Protein AF-A0A2N0B3T6-F1 (afdb_monomer_lite)

InterPro domains:
  IPR011989 Armadillo-like helical [G3DSA:1.25.10.10] (10-96)
  IPR016024 Armadillo-type fold [SSF48371] (33-93)

pLDDT: mean 87.69, std 16.04, range [43.0, 98.75]

Secondary structure (DSSP, 8-state):
-----SSSSTTS---PPPPPSSPPP----PPPPHHHHHHHTT-SSHHHHHHHHHHHHHTT-GGGHHHHHHHHHH-S-HHHHHHHHHHHHHHT----

Foldseek 3Di:
DDDDPDPPPPPPPPPPDDDDPDDPDPDPPPDDDLVVLVVQCPDPDLVSVLVSLLVCLVVLVVVCLVVLVCQLVPPPDVSSVVSSVVSCVSNVPPDD

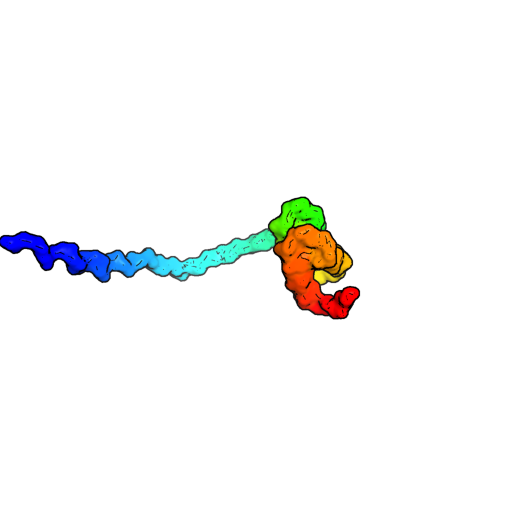Radius of gyration: 24.75 Å; chains: 1; bounding box: 34×65×60 Å

Organism: NCBI:txid2023197

Structure (mmCIF, N/CA/C/O backbone):
data_AF-A0A2N0B3T6-F1
#
_entry.id   AF-A0A2N0B3T6-F1
#
loop_
_atom_site.group_PDB
_atom_site.id
_atom_site.type_symbol
_atom_site.label_atom_id
_atom_site.label_alt_id
_atom_site.label_comp_id
_atom_site.label_asym_id
_atom_site.label_entity_id
_atom_site.label_seq_id
_atom_site.pdbx_PDB_ins_code
_atom_site.Cartn_x
_atom_site.Cartn_y
_atom_site.Cartn_z
_atom_site.occupancy
_atom_site.B_iso_or_equiv
_atom_site.auth_seq_id
_atom_site.auth_comp_id
_atom_site.auth_asym_id
_atom_site.auth_atom_id
_atom_site.pdbx_PDB_model_num
ATOM 1 N N . MET A 1 1 ? 20.459 -49.277 45.644 1.00 43.00 1 MET A N 1
ATOM 2 C CA . MET A 1 1 ? 20.373 -48.872 44.225 1.00 43.00 1 MET A CA 1
ATOM 3 C C . MET A 1 1 ? 19.322 -47.783 44.150 1.00 43.00 1 MET A C 1
ATOM 5 O O . MET A 1 1 ? 18.176 -48.019 44.502 1.00 43.00 1 MET A O 1
ATOM 9 N N . ARG A 1 2 ? 19.799 -46.553 43.950 1.00 49.94 2 ARG A N 1
ATOM 10 C CA . ARG A 1 2 ? 19.088 -45.290 44.176 1.00 49.94 2 ARG A CA 1
ATOM 11 C C . ARG A 1 2 ? 18.460 -44.787 42.876 1.00 49.94 2 ARG A C 1
ATOM 13 O O . ARG A 1 2 ? 19.011 -45.023 41.810 1.00 49.94 2 ARG A O 1
ATOM 20 N N . SER A 1 3 ? 17.403 -43.996 43.041 1.00 52.72 3 SER A N 1
ATOM 21 C CA . SER A 1 3 ? 16.897 -43.009 42.079 1.00 52.72 3 SER A CA 1
ATOM 22 C C . SER A 1 3 ? 16.247 -43.543 40.805 1.00 52.72 3 SER A C 1
ATOM 24 O O . SER A 1 3 ? 16.849 -43.523 39.742 1.00 52.72 3 SER A O 1
ATOM 26 N N . PHE A 1 4 ? 14.960 -43.888 40.889 1.00 53.72 4 PHE A N 1
ATOM 27 C CA . PHE A 1 4 ? 14.072 -43.910 39.716 1.00 53.72 4 PHE A CA 1
ATOM 28 C C . PHE A 1 4 ? 12.654 -43.406 40.045 1.00 53.72 4 PHE A C 1
ATOM 30 O O . PHE A 1 4 ? 11.661 -43.936 39.569 1.00 53.72 4 PHE A O 1
ATOM 37 N N . SER A 1 5 ? 12.539 -42.383 40.899 1.00 56.19 5 SER A N 1
ATOM 38 C CA . SER A 1 5 ? 11.233 -41.864 41.342 1.00 56.19 5 SER A CA 1
ATOM 39 C C . SER A 1 5 ? 11.183 -40.335 41.399 1.00 56.19 5 SER A C 1
ATOM 41 O O . SER A 1 5 ? 10.699 -39.765 42.371 1.00 56.19 5 SER A O 1
ATOM 43 N N . PHE A 1 6 ? 11.711 -39.654 40.378 1.00 52.16 6 PHE A N 1
ATOM 44 C CA . PHE A 1 6 ? 11.643 -38.185 40.287 1.00 52.16 6 PHE A CA 1
ATOM 45 C C . PHE A 1 6 ? 11.130 -37.651 38.941 1.00 52.16 6 PHE A C 1
ATOM 47 O O . PHE A 1 6 ? 11.136 -36.445 38.726 1.00 52.16 6 PHE A O 1
ATOM 54 N N . PHE A 1 7 ? 10.654 -38.516 38.037 1.00 51.22 7 PHE A N 1
ATOM 55 C CA . PHE A 1 7 ? 10.204 -38.094 36.700 1.00 51.22 7 PHE A CA 1
ATOM 56 C C . PHE A 1 7 ? 8.679 -37.908 36.568 1.00 51.22 7 PHE A C 1
ATOM 58 O O . PHE A 1 7 ? 8.213 -37.405 35.552 1.00 51.22 7 PHE A O 1
ATOM 65 N N . LEU A 1 8 ? 7.889 -38.265 37.591 1.00 51.62 8 LEU A N 1
ATOM 66 C CA . LEU A 1 8 ? 6.416 -38.257 37.524 1.00 51.62 8 LEU A CA 1
ATOM 67 C C . LEU A 1 8 ? 5.755 -36.959 38.039 1.00 51.62 8 LEU A C 1
ATOM 69 O O . LEU A 1 8 ? 4.535 -36.872 38.079 1.00 51.62 8 LEU A O 1
ATOM 73 N N . ILE A 1 9 ? 6.532 -35.948 38.446 1.00 56.62 9 ILE A N 1
ATOM 74 C CA . ILE A 1 9 ? 5.990 -34.699 39.026 1.00 56.62 9 ILE A CA 1
ATOM 75 C C . ILE A 1 9 ? 5.874 -33.574 37.976 1.00 56.62 9 ILE A C 1
ATOM 77 O O . ILE A 1 9 ? 5.091 -32.646 38.144 1.00 56.62 9 ILE A O 1
ATOM 81 N N . ILE A 1 10 ? 6.582 -33.668 36.844 1.00 57.53 10 ILE A N 1
ATOM 82 C CA . ILE A 1 10 ? 6.676 -32.567 35.861 1.00 57.53 10 ILE A CA 1
ATOM 83 C C . ILE A 1 10 ? 5.455 -32.502 34.914 1.00 57.53 10 ILE A C 1
ATOM 85 O O . ILE A 1 10 ? 5.193 -31.464 34.317 1.00 57.53 10 ILE A O 1
ATOM 89 N N . LEU A 1 11 ? 4.656 -33.570 34.804 1.00 56.06 11 LEU A N 1
ATOM 90 C CA . LEU A 1 11 ? 3.534 -33.649 33.848 1.00 56.06 11 LEU A CA 1
ATOM 91 C C . LEU A 1 11 ? 2.180 -33.144 34.386 1.00 56.06 11 LEU A C 1
ATOM 93 O O . LEU A 1 11 ? 1.227 -33.054 33.618 1.00 56.06 11 LEU A O 1
ATOM 97 N N . LEU A 1 12 ? 2.065 -32.818 35.678 1.00 58.78 12 LEU A N 1
ATOM 98 C CA . LEU A 1 12 ? 0.779 -32.485 36.320 1.00 58.78 12 LEU A CA 1
ATOM 99 C C . LEU A 1 12 ? 0.529 -30.977 36.509 1.00 58.78 12 LEU A C 1
ATOM 101 O O . LEU A 1 12 ? -0.501 -30.592 37.053 1.00 58.78 12 LEU A O 1
ATOM 105 N N . GLY A 1 13 ? 1.443 -30.115 36.059 1.00 61.22 13 GLY A N 1
ATOM 106 C CA . GLY A 1 13 ? 1.439 -28.686 36.385 1.00 61.22 13 GLY A CA 1
ATOM 107 C C . GLY A 1 13 ? 1.309 -27.727 35.202 1.00 61.22 13 GLY A C 1
ATOM 108 O O . GLY A 1 13 ? 1.949 -26.684 35.226 1.00 61.22 13 GLY A O 1
ATOM 109 N N . CYS A 1 14 ? 0.523 -28.038 34.167 1.00 66.81 14 CYS A N 1
ATOM 110 C CA . CYS A 1 14 ? 0.231 -27.096 33.071 1.00 66.81 14 CYS A CA 1
ATOM 111 C C . CYS A 1 14 ? -1.186 -26.507 33.187 1.00 66.81 14 CYS A C 1
ATOM 113 O O . CYS A 1 14 ? -1.967 -26.535 32.239 1.00 66.81 14 CYS A O 1
ATOM 115 N N . GLY A 1 15 ? -1.535 -25.977 34.360 1.00 69.31 15 GLY A N 1
ATOM 116 C CA . GLY A 1 15 ? -2.710 -25.120 34.518 1.00 69.31 15 GLY A CA 1
ATOM 117 C C . GLY A 1 15 ? -2.340 -23.695 34.124 1.00 69.31 15 GLY A C 1
ATOM 118 O O . GLY A 1 15 ? -1.823 -22.952 34.953 1.00 69.31 15 GLY A O 1
ATOM 119 N N . GLY A 1 16 ? -2.532 -23.338 32.852 1.00 75.50 16 GLY A N 1
ATOM 120 C CA . GLY A 1 16 ? -2.360 -21.958 32.389 1.00 75.50 16 GLY A CA 1
ATOM 121 C C . GLY A 1 16 ? -3.240 -20.975 33.180 1.00 75.50 16 GLY A C 1
ATOM 122 O O . GLY A 1 16 ? -4.183 -21.400 33.853 1.00 75.50 16 GLY A O 1
ATOM 123 N N . PRO A 1 17 ? -2.947 -19.665 33.123 1.00 81.50 17 PRO A N 1
ATOM 124 C CA . PRO A 1 17 ? -3.740 -18.665 33.828 1.00 81.50 17 PRO A CA 1
ATOM 125 C C . PRO A 1 17 ? -5.224 -18.765 33.433 1.00 81.50 17 PRO A C 1
ATOM 127 O O . PRO A 1 17 ? -5.531 -19.102 32.282 1.00 81.50 17 PRO A O 1
ATOM 130 N N . PRO A 1 18 ? -6.149 -18.489 34.370 1.00 82.31 18 PRO A N 1
ATOM 131 C CA . PRO A 1 18 ? -7.575 -18.519 34.083 1.00 82.31 18 PRO A CA 1
ATOM 132 C C . PRO A 1 18 ? -7.898 -17.567 32.930 1.00 82.31 18 PRO A C 1
ATOM 134 O O . PRO A 1 18 ? -7.328 -16.477 32.820 1.00 82.31 18 PRO A O 1
ATOM 137 N N . ARG A 1 19 ? -8.800 -17.999 32.044 1.00 81.44 19 ARG A N 1
ATOM 138 C CA . ARG A 1 19 ? -9.243 -17.180 30.915 1.00 81.44 19 ARG A CA 1
ATOM 139 C C . ARG A 1 19 ? -9.933 -15.927 31.473 1.00 81.44 19 ARG A C 1
ATOM 141 O O . ARG A 1 19 ? -10.808 -16.088 32.317 1.00 81.44 19 ARG A O 1
ATOM 148 N N . PRO A 1 20 ? -9.563 -14.713 31.035 1.00 83.38 20 PRO A N 1
ATOM 149 C CA . PRO A 1 20 ? -10.234 -13.504 31.490 1.00 83.38 20 PRO A CA 1
ATOM 150 C C . PRO A 1 20 ? -11.711 -13.531 31.079 1.00 83.38 20 PRO A C 1
ATOM 152 O O . PRO A 1 20 ? -12.035 -13.882 29.943 1.00 83.38 20 PRO A O 1
ATOM 155 N N . ASP A 1 21 ? -12.587 -13.154 32.011 1.00 82.75 21 ASP A N 1
ATOM 156 C CA . ASP A 1 21 ? -14.046 -13.193 31.831 1.00 82.75 21 ASP A CA 1
ATOM 157 C C . ASP A 1 21 ? -14.564 -12.116 30.868 1.00 82.75 21 ASP A C 1
ATOM 159 O O . ASP A 1 21 ? -15.667 -12.217 30.332 1.00 82.75 21 ASP A O 1
ATOM 163 N N . LEU A 1 22 ? -13.765 -11.074 30.640 1.00 84.38 22 LEU A N 1
ATOM 164 C CA . LEU A 1 22 ? -14.123 -9.923 29.828 1.00 84.38 22 LEU A CA 1
ATOM 165 C C . LEU A 1 22 ? -13.143 -9.791 28.670 1.00 84.38 22 LEU A C 1
ATOM 167 O O . LEU A 1 22 ? -11.922 -9.830 28.849 1.00 84.38 22 LEU A O 1
ATOM 171 N N . LEU A 1 23 ? -13.697 -9.602 27.474 1.00 82.38 23 LEU A N 1
ATOM 172 C CA . LEU A 1 23 ? -12.913 -9.114 26.352 1.00 82.38 23 LEU A CA 1
ATOM 173 C C . LEU A 1 23 ? -12.377 -7.719 26.706 1.00 82.38 23 LEU A C 1
ATOM 175 O O . LEU A 1 23 ? -13.074 -6.957 27.385 1.00 82.38 23 LEU A O 1
ATOM 179 N N . PRO A 1 24 ? -11.161 -7.367 26.260 1.00 80.38 24 PRO A N 1
ATOM 180 C CA . PRO A 1 24 ? -10.680 -6.002 26.393 1.00 80.38 24 PRO A CA 1
ATOM 181 C C . PRO A 1 24 ? -11.704 -5.059 25.759 1.00 80.38 24 PRO A C 1
ATOM 183 O O . PRO A 1 24 ? -12.146 -5.285 24.629 1.00 80.38 24 PRO A O 1
ATOM 186 N N . VAL A 1 25 ? -12.104 -4.027 26.506 1.00 78.88 25 VAL A N 1
ATOM 187 C CA . VAL A 1 25 ? -12.932 -2.946 25.966 1.00 78.88 25 VAL A CA 1
ATOM 188 C C . VAL A 1 25 ? -12.156 -2.361 24.793 1.00 78.88 25 VAL A C 1
ATOM 190 O O . VAL A 1 25 ? -11.001 -1.968 24.957 1.00 78.88 25 VAL A O 1
ATOM 193 N N . SER A 1 26 ? -12.748 -2.373 23.599 1.00 75.25 26 SER A N 1
ATOM 194 C CA . SER A 1 26 ? -12.128 -1.750 22.437 1.00 75.25 26 SER A CA 1
ATOM 195 C C . SER A 1 26 ? -12.001 -0.261 22.724 1.00 75.25 26 SER A C 1
ATOM 197 O O . SER A 1 26 ? -13.015 0.426 22.823 1.00 75.25 26 SER A O 1
ATOM 199 N N . GLU A 1 27 ? -10.778 0.230 22.900 1.00 77.75 27 GLU A N 1
ATOM 200 C CA . GLU A 1 27 ? -10.546 1.668 22.935 1.00 77.75 27 GLU A CA 1
ATOM 201 C C . GLU A 1 27 ? -10.979 2.253 21.589 1.00 77.75 27 GLU A C 1
ATOM 203 O O . GLU A 1 27 ? -10.607 1.729 20.532 1.00 77.75 27 GLU A O 1
ATOM 208 N N . ASP A 1 28 ? -11.772 3.324 21.623 1.00 74.44 28 ASP A N 1
ATOM 209 C CA . ASP A 1 28 ? -12.126 4.076 20.426 1.00 74.44 28 ASP A CA 1
ATOM 210 C C . ASP A 1 28 ? -10.827 4.594 19.801 1.00 74.44 28 ASP A C 1
ATOM 212 O O . ASP A 1 28 ? -10.203 5.541 20.290 1.00 74.44 28 ASP A O 1
ATOM 216 N N . LYS A 1 29 ? -10.367 3.928 18.734 1.00 73.00 29 LYS A N 1
ATOM 217 C CA . LYS A 1 29 ? -9.151 4.321 18.026 1.00 73.00 29 LYS A CA 1
ATOM 218 C C . LYS A 1 29 ? -9.373 5.733 17.499 1.00 73.00 29 LYS A C 1
ATOM 220 O O . LYS A 1 29 ? -10.113 5.919 16.536 1.00 73.00 29 LYS A O 1
ATOM 225 N N . LYS A 1 30 ? -8.717 6.719 18.116 1.00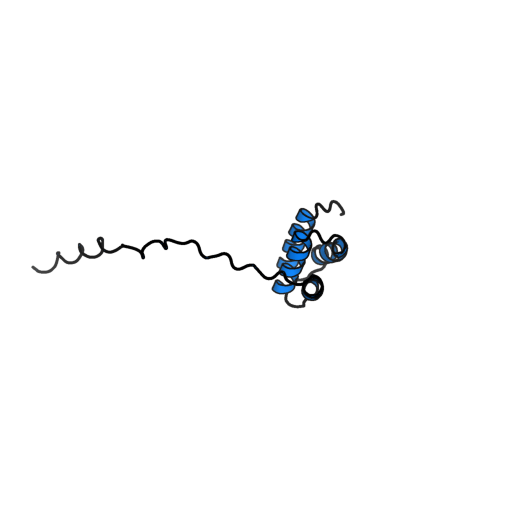 80.25 30 LYS A N 1
ATOM 226 C CA . LYS A 1 30 ? -8.766 8.107 17.656 1.00 80.25 30 LYS A CA 1
ATOM 227 C C . LYS A 1 30 ? -8.382 8.141 16.179 1.00 80.25 30 LYS A C 1
ATOM 229 O O . LYS A 1 30 ? -7.272 7.750 15.811 1.00 80.25 30 LYS A O 1
ATOM 234 N N . GLU A 1 31 ? -9.311 8.579 15.338 1.00 85.81 31 GLU A N 1
ATOM 235 C CA . GLU A 1 31 ? -9.047 8.704 13.913 1.00 85.81 31 GLU A CA 1
ATOM 236 C C . GLU A 1 31 ? -7.931 9.727 13.690 1.00 85.81 31 GLU A C 1
ATOM 238 O O . GLU A 1 31 ? -7.968 10.850 14.197 1.00 85.81 31 GLU A O 1
ATOM 243 N N . ILE A 1 32 ? -6.911 9.323 12.935 1.00 91.88 32 ILE A N 1
ATOM 244 C CA . ILE A 1 32 ? -5.831 10.218 12.515 1.00 91.88 32 ILE A CA 1
ATOM 245 C C . ILE A 1 32 ? -6.434 11.248 11.542 1.00 91.88 32 ILE A C 1
ATOM 247 O O . ILE A 1 32 ? -7.164 10.827 10.640 1.00 91.88 32 ILE A O 1
ATOM 251 N N . PRO A 1 33 ? -6.178 12.560 11.675 1.00 96.94 33 PRO A N 1
ATOM 252 C CA . PRO A 1 33 ? -6.653 13.559 10.715 1.00 96.94 33 PRO A CA 1
ATOM 253 C C . PRO A 1 33 ? -6.160 13.278 9.287 1.00 96.94 33 PRO A C 1
ATOM 255 O O . PRO A 1 33 ? -5.056 12.765 9.096 1.00 96.94 33 PRO A O 1
ATOM 258 N N . LEU A 1 34 ? -6.961 13.621 8.272 1.00 97.56 34 LEU A N 1
ATOM 259 C CA . LEU A 1 34 ? -6.601 13.375 6.869 1.00 97.56 34 LEU A CA 1
ATOM 260 C C . LEU A 1 34 ? -5.317 14.118 6.479 1.00 97.56 34 LEU A C 1
ATOM 262 O O . LEU A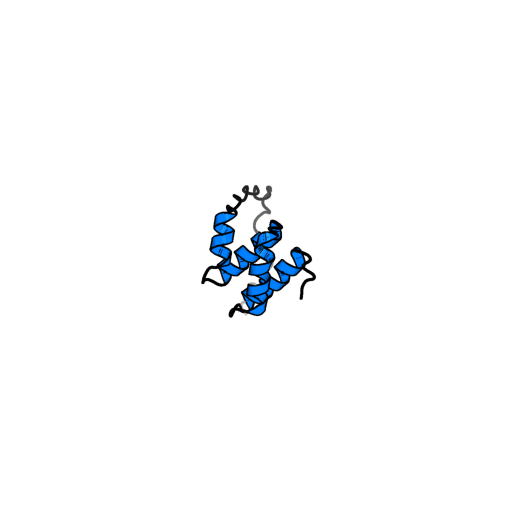 1 34 ? -4.480 13.568 5.772 1.00 97.56 34 LEU A O 1
ATOM 266 N N . GLU A 1 35 ? -5.146 15.340 6.972 1.00 97.88 35 GLU A N 1
ATOM 267 C CA . GLU A 1 35 ? -3.988 16.195 6.713 1.00 97.88 35 GLU A CA 1
ATOM 268 C C . GLU A 1 35 ? -2.694 15.529 7.184 1.00 97.88 35 GLU A C 1
ATOM 270 O O . GLU A 1 35 ? -1.715 15.492 6.441 1.00 97.88 35 GLU A O 1
ATOM 275 N N . GLN A 1 36 ? -2.722 14.927 8.376 1.00 98.19 36 GLN A N 1
ATOM 276 C CA . GLN A 1 36 ? -1.587 14.185 8.917 1.00 98.19 36 GLN A CA 1
ATOM 277 C C . GLN A 1 36 ? -1.267 12.964 8.046 1.00 98.19 36 GLN A C 1
ATOM 279 O O . GLN A 1 36 ? -0.106 12.703 7.753 1.00 98.19 36 GLN A O 1
ATOM 284 N N . ILE A 1 37 ? -2.281 12.236 7.572 1.00 98.38 37 ILE A N 1
ATOM 285 C CA . ILE A 1 37 ? -2.062 11.083 6.686 1.00 98.38 37 ILE A CA 1
ATOM 286 C C . ILE A 1 37 ? -1.452 11.532 5.355 1.00 98.38 37 ILE A C 1
ATOM 288 O O . ILE A 1 37 ? -0.563 10.869 4.823 1.00 98.38 37 ILE A O 1
ATOM 292 N N . LEU A 1 38 ? -1.906 12.659 4.804 1.00 98.50 38 LEU A N 1
ATOM 293 C CA . LEU A 1 38 ? -1.350 13.209 3.570 1.00 98.50 38 LEU A CA 1
ATOM 294 C C . LEU A 1 38 ? 0.116 13.618 3.752 1.00 98.50 38 LEU A C 1
ATOM 296 O O . LEU A 1 38 ? 0.935 13.295 2.892 1.00 98.50 38 LEU A O 1
ATOM 300 N N . GLU A 1 39 ? 0.467 14.245 4.873 1.00 98.44 39 GLU A N 1
ATOM 301 C CA . GLU A 1 39 ? 1.857 14.558 5.225 1.00 98.44 39 GLU A CA 1
ATOM 302 C C . GLU A 1 39 ? 2.708 13.284 5.365 1.00 98.44 39 GLU A C 1
ATOM 304 O O . GLU A 1 39 ? 3.774 13.151 4.759 1.00 98.44 39 GLU A O 1
ATOM 309 N N . GLU A 1 40 ? 2.210 12.292 6.101 1.00 98.56 40 GLU A N 1
ATOM 310 C CA . GLU A 1 40 ? 2.899 11.021 6.318 1.00 98.56 40 GLU A CA 1
ATOM 311 C C . GLU A 1 40 ? 3.071 10.211 5.020 1.00 98.56 40 GLU A C 1
ATOM 313 O O . GLU A 1 40 ? 4.073 9.508 4.861 1.00 98.56 40 GLU A O 1
ATOM 318 N N . SER A 1 41 ? 2.164 10.358 4.046 1.00 98.25 41 SER A N 1
ATOM 319 C CA . SER A 1 41 ? 2.204 9.659 2.749 1.00 98.25 41 SER A CA 1
ATOM 320 C C . SER A 1 41 ? 3.388 10.041 1.853 1.00 98.25 41 SER A C 1
ATOM 322 O O . SER A 1 41 ? 3.657 9.360 0.861 1.00 98.25 41 SER A O 1
ATOM 324 N N . VAL A 1 42 ? 4.133 11.090 2.217 1.00 97.62 42 VAL A N 1
ATOM 325 C CA . VAL A 1 42 ? 5.383 11.508 1.561 1.00 97.62 42 VAL A CA 1
ATOM 326 C C . VAL A 1 42 ? 6.601 11.439 2.492 1.00 97.62 42 VAL A C 1
ATOM 328 O O . VAL A 1 42 ? 7.684 11.907 2.136 1.00 97.62 42 VAL A O 1
ATOM 331 N N . SER A 1 43 ? 6.459 10.815 3.667 1.00 98.31 43 SER A N 1
ATOM 332 C CA . SER A 1 43 ? 7.527 10.673 4.662 1.00 98.31 43 SER A CA 1
ATOM 333 C C . SER A 1 43 ? 8.770 9.973 4.104 1.00 98.31 43 SER A C 1
ATOM 335 O O . SER A 1 43 ? 8.683 9.052 3.296 1.00 98.31 43 SER A O 1
ATOM 337 N N . GLN A 1 44 ? 9.955 10.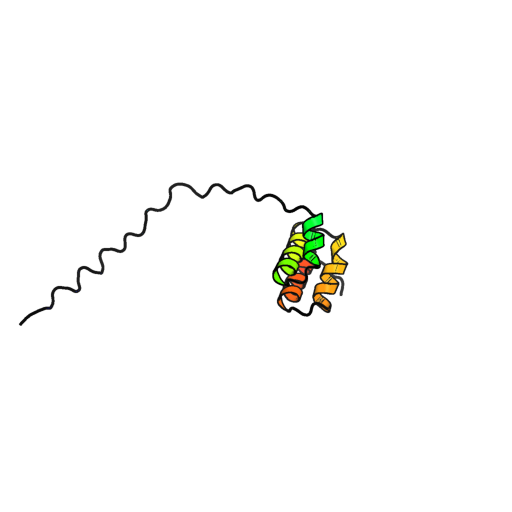352 4.586 1.00 97.81 44 GLN A N 1
ATOM 338 C CA . GLN A 1 44 ? 11.196 9.635 4.266 1.00 97.81 44 GLN A CA 1
ATOM 339 C C . GLN A 1 44 ? 11.279 8.265 4.953 1.00 97.81 44 GLN A C 1
ATOM 341 O O . GLN A 1 44 ? 12.033 7.404 4.507 1.00 97.81 44 GLN A O 1
ATOM 346 N N . ASN A 1 45 ? 10.501 8.039 6.016 1.00 98.44 45 ASN A N 1
ATOM 347 C CA . ASN A 1 45 ? 10.429 6.741 6.671 1.00 98.44 45 ASN A CA 1
ATOM 348 C C . ASN A 1 45 ? 9.489 5.810 5.875 1.00 98.44 45 ASN A C 1
ATOM 350 O O . ASN A 1 45 ? 8.283 6.075 5.825 1.00 98.44 45 ASN A O 1
ATOM 354 N N . PRO A 1 46 ? 9.990 4.701 5.295 1.00 98.50 46 PRO A N 1
ATOM 355 C CA . PRO A 1 46 ? 9.175 3.821 4.458 1.00 98.50 46 PRO A CA 1
ATOM 356 C C . PRO A 1 46 ? 7.988 3.195 5.192 1.00 98.50 46 PRO A C 1
ATOM 358 O O . PRO A 1 46 ? 6.944 2.981 4.582 1.00 98.50 46 PRO A O 1
ATOM 361 N N . GLN A 1 47 ? 8.128 2.930 6.495 1.00 98.50 47 GLN A N 1
ATOM 362 C CA . GLN A 1 47 ? 7.064 2.350 7.312 1.00 98.50 47 GLN A CA 1
ATOM 363 C C . GLN A 1 47 ? 5.904 3.336 7.476 1.00 98.50 47 GLN A C 1
ATOM 365 O O . GLN A 1 47 ? 4.750 2.969 7.263 1.00 98.50 47 GLN A O 1
ATOM 370 N N . ILE A 1 48 ? 6.218 4.593 7.809 1.00 98.50 48 ILE A N 1
ATOM 371 C CA . ILE A 1 48 ? 5.220 5.662 7.962 1.00 98.50 48 ILE A CA 1
ATOM 372 C C . ILE A 1 48 ? 4.531 5.919 6.620 1.00 98.50 48 ILE A C 1
ATOM 374 O O . ILE A 1 48 ? 3.305 5.917 6.539 1.00 98.50 48 ILE A O 1
ATOM 378 N N . LYS A 1 49 ? 5.317 6.031 5.544 1.00 98.69 49 LYS A N 1
ATOM 379 C CA . LYS A 1 49 ? 4.799 6.236 4.190 1.00 98.69 49 LYS A CA 1
ATOM 380 C C . LYS A 1 49 ? 3.842 5.124 3.756 1.00 98.69 49 LYS A C 1
ATOM 382 O O . LYS A 1 49 ? 2.748 5.402 3.270 1.00 98.69 49 LYS A O 1
ATOM 387 N N . ALA A 1 50 ? 4.240 3.862 3.937 1.00 98.69 50 ALA A N 1
ATOM 388 C CA . ALA A 1 50 ? 3.411 2.712 3.590 1.00 98.69 50 ALA A CA 1
ATOM 389 C C . ALA A 1 50 ? 2.102 2.704 4.392 1.00 98.69 50 ALA A C 1
ATOM 391 O O . ALA A 1 50 ? 1.031 2.527 3.813 1.00 98.69 50 ALA A O 1
ATOM 392 N N . GLN A 1 51 ? 2.175 2.951 5.702 1.00 98.31 51 GLN A N 1
ATOM 393 C CA . GLN A 1 51 ? 0.992 3.012 6.557 1.00 98.31 51 GLN A CA 1
ATOM 394 C C . GLN A 1 51 ? 0.017 4.105 6.103 1.00 98.31 51 GLN A C 1
ATOM 396 O O . GLN A 1 51 ? -1.183 3.852 5.996 1.00 98.31 51 GLN A O 1
ATOM 401 N N . ALA A 1 52 ? 0.527 5.293 5.784 1.00 98.56 52 ALA A N 1
ATOM 402 C CA . ALA A 1 52 ? -0.285 6.401 5.307 1.00 98.56 52 ALA A CA 1
ATOM 403 C C . ALA A 1 52 ? -0.936 6.111 3.944 1.00 98.56 52 ALA A C 1
ATOM 405 O O . ALA A 1 52 ? -2.128 6.356 3.768 1.00 98.56 52 ALA A O 1
ATOM 406 N N . ILE A 1 53 ? -0.201 5.516 2.997 1.00 98.69 53 ILE A N 1
ATOM 407 C CA . ILE A 1 53 ? -0.751 5.088 1.697 1.00 98.69 53 ILE A CA 1
ATOM 408 C C . ILE A 1 53 ? -1.913 4.103 1.882 1.00 98.69 53 IL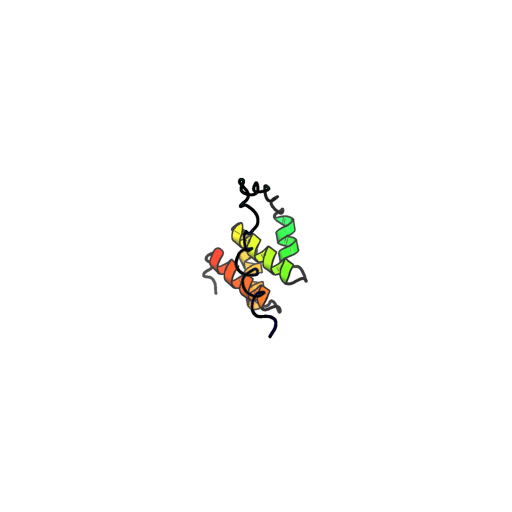E A C 1
ATOM 410 O O . ILE A 1 53 ? -2.938 4.224 1.207 1.00 98.69 53 ILE A O 1
ATOM 414 N N . LEU A 1 54 ? -1.774 3.144 2.800 1.00 98.31 54 LEU A N 1
ATOM 415 C CA . LEU A 1 54 ? -2.832 2.178 3.084 1.00 98.31 54 LEU A CA 1
ATOM 416 C C . LEU A 1 54 ? -4.056 2.848 3.720 1.00 98.31 54 LEU A C 1
ATOM 418 O O . LEU A 1 54 ? -5.188 2.555 3.341 1.00 98.31 54 LEU A O 1
ATOM 422 N N . GLU A 1 55 ? -3.840 3.781 4.645 1.00 98.06 55 GLU A N 1
ATOM 423 C CA . GLU A 1 55 ? -4.918 4.516 5.304 1.00 98.06 55 GLU A CA 1
ATOM 424 C C . GLU A 1 55 ? -5.708 5.392 4.317 1.00 98.06 55 GLU A C 1
ATOM 426 O O . GLU A 1 55 ? -6.939 5.411 4.361 1.00 98.06 55 GLU A O 1
ATOM 431 N N . LEU A 1 56 ? -5.037 6.043 3.358 1.00 98.50 56 LEU A N 1
ATOM 432 C CA . LEU A 1 56 ? -5.706 6.767 2.268 1.00 98.50 56 LEU A CA 1
ATOM 433 C C . LEU A 1 56 ? -6.628 5.848 1.455 1.00 98.50 56 LEU A C 1
ATOM 435 O O . LEU A 1 56 ? -7.728 6.255 1.071 1.00 98.50 56 LEU A O 1
ATOM 439 N N . ALA A 1 57 ? -6.205 4.605 1.212 1.00 98.19 57 ALA A N 1
ATOM 440 C CA . ALA A 1 57 ? -7.017 3.610 0.521 1.00 98.19 57 ALA A CA 1
ATOM 441 C C . ALA A 1 57 ? -8.208 3.134 1.357 1.00 98.19 57 ALA A C 1
ATOM 443 O O . ALA A 1 57 ? -9.327 3.090 0.843 1.00 98.19 57 ALA A O 1
ATOM 444 N N . ASN A 1 58 ? -7.999 2.861 2.647 1.00 97.06 58 ASN A N 1
ATOM 445 C CA . ASN A 1 58 ? -9.061 2.473 3.580 1.00 97.06 58 ASN A CA 1
ATOM 446 C C . ASN A 1 58 ? -10.149 3.548 3.692 1.00 97.06 58 ASN A C 1
ATOM 448 O O . ASN A 1 58 ? -11.332 3.231 3.782 1.00 97.06 58 ASN A O 1
ATOM 452 N N . ARG A 1 59 ? -9.758 4.823 3.615 1.00 96.56 59 ARG A N 1
ATOM 453 C CA . ARG A 1 59 ? -10.676 5.972 3.603 1.00 96.56 59 ARG A CA 1
ATOM 454 C C . ARG A 1 59 ? -11.244 6.295 2.224 1.00 96.56 59 ARG A C 1
ATOM 456 O O . ARG A 1 59 ? -11.971 7.273 2.075 1.00 96.56 59 ARG A O 1
ATOM 463 N N . ASN A 1 60 ? -10.905 5.504 1.203 1.00 97.38 60 ASN A N 1
ATOM 464 C CA . ASN A 1 60 ? -11.286 5.722 -0.190 1.00 97.38 60 ASN A CA 1
ATOM 465 C C . ASN A 1 60 ? -10.985 7.162 -0.669 1.00 97.38 60 ASN A C 1
ATOM 467 O O . ASN A 1 60 ? -11.752 7.750 -1.435 1.00 97.38 60 ASN A O 1
ATOM 471 N N . HIS A 1 61 ? -9.861 7.742 -0.234 1.00 98.12 61 HIS A N 1
ATOM 472 C CA . HIS A 1 61 ? -9.442 9.087 -0.621 1.00 98.12 61 HIS A CA 1
ATOM 473 C C . HIS A 1 61 ? -8.942 9.092 -2.077 1.00 98.12 61 HIS A C 1
ATOM 475 O O . HIS A 1 61 ? -7.754 9.005 -2.376 1.00 98.12 61 HIS A O 1
ATOM 481 N N . ARG A 1 62 ? -9.876 9.175 -3.027 1.00 97.19 62 ARG A N 1
ATOM 482 C CA . ARG A 1 62 ? -9.600 9.139 -4.475 1.00 97.19 62 ARG A CA 1
ATOM 483 C C . ARG A 1 62 ? -8.591 10.184 -4.976 1.00 97.19 62 ARG A C 1
ATOM 485 O O . ARG A 1 62 ? -7.826 9.831 -5.876 1.00 97.19 62 ARG A O 1
ATOM 492 N N . PRO A 1 63 ? -8.519 11.418 -4.435 1.00 98.12 63 PRO A N 1
ATOM 493 C CA . PRO A 1 63 ? -7.549 12.406 -4.910 1.00 98.12 63 PRO A CA 1
ATOM 494 C C . PRO A 1 63 ? -6.082 11.963 -4.789 1.00 98.12 63 PRO A C 1
ATOM 496 O O . PRO A 1 63 ? -5.247 12.419 -5.567 1.00 98.12 63 PRO A O 1
ATOM 499 N N . SER A 1 64 ? -5.750 11.032 -3.884 1.00 98.19 64 SER A N 1
ATOM 500 C CA . SER A 1 64 ? -4.380 10.514 -3.750 1.00 98.19 64 SER A CA 1
ATOM 501 C C . SER A 1 64 ? -4.007 9.416 -4.754 1.00 98.19 64 SER A C 1
ATOM 503 O O . SER A 1 64 ? -2.886 8.919 -4.701 1.00 98.19 64 SER A O 1
ATOM 505 N N . LEU A 1 65 ? -4.875 9.039 -5.702 1.00 97.94 65 LEU A N 1
ATOM 506 C CA . LEU A 1 65 ? -4.580 7.982 -6.684 1.00 97.94 65 LEU A CA 1
ATOM 507 C C . LEU A 1 65 ? -3.266 8.205 -7.444 1.00 97.94 65 LEU A C 1
ATOM 509 O O . LEU A 1 65 ? -2.471 7.279 -7.578 1.00 97.94 65 LEU A O 1
ATOM 513 N N . ASN A 1 66 ? -2.998 9.432 -7.901 1.00 97.50 66 ASN A N 1
ATOM 514 C CA . ASN A 1 66 ? -1.749 9.738 -8.607 1.00 97.50 66 ASN A CA 1
ATOM 515 C C . ASN A 1 66 ? -0.519 9.567 -7.707 1.00 97.50 66 ASN A C 1
ATOM 517 O O . ASN A 1 66 ? 0.496 9.044 -8.160 1.00 97.50 66 ASN A O 1
ATOM 521 N N . LEU A 1 67 ? -0.624 9.941 -6.429 1.00 98.00 67 LEU A N 1
ATOM 522 C CA . LEU A 1 67 ? 0.438 9.716 -5.449 1.00 98.00 67 LEU A CA 1
ATOM 523 C C . LEU A 1 67 ? 0.713 8.218 -5.285 1.00 98.00 67 LEU A C 1
ATOM 525 O O . LEU A 1 67 ? 1.867 7.802 -5.348 1.00 98.00 67 LEU A O 1
ATOM 529 N N . VAL A 1 68 ? -0.332 7.398 -5.146 1.00 98.31 68 VAL A N 1
ATOM 530 C CA . VAL A 1 68 ? -0.180 5.947 -4.962 1.00 98.31 68 VAL A CA 1
ATOM 531 C C . VAL A 1 68 ? 0.369 5.267 -6.223 1.00 98.31 68 VAL A C 1
ATOM 533 O O . VAL A 1 68 ? 1.256 4.421 -6.122 1.00 98.31 68 VAL A O 1
ATOM 536 N N . ARG A 1 69 ? -0.064 5.676 -7.424 1.00 98.25 69 ARG A N 1
ATOM 537 C CA . ARG A 1 69 ? 0.522 5.201 -8.693 1.00 98.25 69 ARG A CA 1
ATOM 538 C C . ARG A 1 69 ? 2.005 5.541 -8.797 1.00 98.25 69 ARG A C 1
ATOM 540 O O . ARG A 1 69 ? 2.796 4.693 -9.206 1.00 98.25 69 ARG A O 1
ATOM 547 N N . ASN A 1 70 ? 2.386 6.757 -8.409 1.00 97.81 70 ASN A N 1
ATOM 548 C CA . ASN A 1 70 ? 3.788 7.163 -8.393 1.00 97.81 70 ASN A CA 1
ATOM 549 C C . ASN A 1 70 ? 4.582 6.320 -7.392 1.00 97.81 70 ASN A C 1
ATOM 551 O O . ASN A 1 70 ? 5.621 5.780 -7.757 1.00 97.81 70 ASN A O 1
ATOM 555 N N . ALA A 1 71 ? 4.063 6.107 -6.180 1.00 98.25 71 ALA A N 1
ATOM 556 C CA . ALA A 1 71 ? 4.706 5.250 -5.186 1.00 98.25 71 ALA A CA 1
ATOM 557 C C . ALA A 1 71 ? 4.935 3.819 -5.710 1.00 98.25 71 ALA A C 1
ATOM 559 O O . ALA A 1 71 ? 6.025 3.278 -5.545 1.00 98.25 71 ALA A O 1
ATOM 560 N N . LEU A 1 72 ? 3.961 3.231 -6.417 1.00 98.19 72 LEU A N 1
ATOM 561 C CA . LEU A 1 72 ? 4.123 1.920 -7.055 1.00 98.19 72 LEU A CA 1
ATOM 562 C C . LEU A 1 72 ? 5.260 1.909 -8.092 1.00 98.19 72 LEU A C 1
ATOM 564 O O . LEU A 1 72 ? 6.035 0.953 -8.142 1.00 98.19 72 LEU A O 1
ATOM 568 N N . LYS A 1 73 ? 5.349 2.949 -8.929 1.00 97.44 73 LYS A N 1
ATOM 569 C CA . LYS A 1 73 ? 6.275 3.002 -10.072 1.00 97.44 73 LYS A CA 1
ATOM 570 C C . LYS A 1 73 ? 7.696 3.407 -9.677 1.00 97.44 73 LYS A C 1
ATOM 572 O O . LYS A 1 73 ? 8.646 2.913 -10.276 1.00 97.44 73 LYS A O 1
ATOM 577 N N . THR A 1 74 ? 7.848 4.307 -8.706 1.00 97.56 74 THR A N 1
ATOM 578 C CA . THR A 1 74 ? 9.116 5.018 -8.481 1.00 97.56 74 THR A CA 1
ATOM 579 C C . THR A 1 74 ? 9.666 4.924 -7.063 1.00 97.56 74 THR A C 1
ATOM 581 O O . THR A 1 74 ? 10.805 5.338 -6.859 1.00 97.56 74 THR A O 1
ATOM 584 N N . ASP A 1 75 ? 8.914 4.431 -6.069 1.00 98.38 75 ASP A N 1
ATOM 585 C CA . ASP A 1 75 ? 9.452 4.366 -4.705 1.00 98.38 75 ASP A CA 1
ATOM 586 C C . ASP A 1 75 ? 10.611 3.359 -4.622 1.00 98.38 75 ASP A C 1
ATOM 588 O O . ASP A 1 75 ? 10.533 2.229 -5.124 1.00 98.38 75 ASP A O 1
ATOM 592 N N . SER A 1 76 ? 11.711 3.775 -3.993 1.00 98.00 76 SER A N 1
ATOM 593 C CA . SER A 1 76 ? 12.916 2.957 -3.859 1.00 98.00 76 SER A CA 1
ATOM 594 C C . SER A 1 76 ? 12.691 1.764 -2.930 1.00 98.00 76 SER A C 1
ATOM 596 O O . SER A 1 76 ? 13.283 0.700 -3.139 1.00 98.00 76 SER A O 1
ATOM 598 N N . ASN A 1 77 ? 11.797 1.893 -1.946 1.00 98.62 77 ASN A N 1
ATOM 599 C CA . ASN A 1 77 ? 11.541 0.852 -0.972 1.00 98.62 77 ASN A CA 1
ATOM 600 C C . ASN A 1 77 ? 10.513 -0.175 -1.501 1.00 98.62 77 ASN A C 1
ATOM 602 O O . ASN A 1 77 ? 9.375 0.182 -1.820 1.00 98.62 77 ASN A O 1
ATOM 606 N N . PRO A 1 78 ? 10.859 -1.475 -1.558 1.00 98.44 78 PRO A N 1
ATOM 607 C CA . PRO A 1 78 ? 9.949 -2.510 -2.052 1.00 98.44 78 PRO A CA 1
ATOM 608 C C . PRO A 1 78 ? 8.674 -2.670 -1.213 1.00 98.44 78 PRO A C 1
ATOM 610 O O . PRO A 1 78 ? 7.631 -2.998 -1.775 1.00 98.44 78 PRO A O 1
ATOM 613 N N . ALA A 1 79 ? 8.726 -2.415 0.099 1.00 97.88 79 ALA A N 1
ATOM 614 C CA . ALA A 1 79 ? 7.552 -2.487 0.965 1.00 97.88 79 ALA A CA 1
ATOM 615 C C . ALA A 1 79 ? 6.535 -1.394 0.612 1.00 97.88 79 ALA A C 1
ATOM 617 O O . ALA A 1 79 ? 5.343 -1.674 0.523 1.00 97.88 79 ALA A O 1
ATOM 618 N N . VAL A 1 80 ? 7.002 -0.175 0.316 1.00 98.75 80 VAL A N 1
ATOM 619 C CA . VAL A 1 80 ? 6.128 0.915 -0.142 1.00 98.75 80 VAL A CA 1
ATOM 620 C C . VAL A 1 80 ? 5.475 0.559 -1.476 1.00 98.75 80 VAL A C 1
ATOM 622 O O . VAL A 1 80 ? 4.265 0.731 -1.615 1.00 98.75 80 VAL A O 1
ATOM 625 N N . ARG A 1 81 ? 6.230 0.004 -2.437 1.00 98.75 81 ARG A N 1
ATOM 626 C CA . ARG A 1 81 ? 5.663 -0.442 -3.723 1.00 98.75 81 ARG A CA 1
ATOM 627 C C . ARG A 1 81 ? 4.595 -1.522 -3.541 1.00 98.75 81 ARG A C 1
ATOM 629 O O . ARG A 1 81 ? 3.538 -1.443 -4.160 1.00 98.75 81 ARG A O 1
ATOM 636 N N . GLY A 1 82 ? 4.846 -2.504 -2.674 1.00 98.56 82 GLY A N 1
ATOM 637 C CA . GLY A 1 82 ? 3.874 -3.551 -2.346 1.00 98.56 82 GLY A CA 1
ATOM 638 C C . GLY A 1 82 ? 2.593 -2.980 -1.735 1.00 98.56 82 GLY A C 1
ATOM 639 O O . GLY A 1 82 ? 1.494 -3.297 -2.187 1.00 98.56 82 GLY A O 1
ATOM 640 N N . THR A 1 83 ? 2.723 -2.067 -0.773 1.00 98.69 83 THR A N 1
ATOM 641 C CA . THR A 1 83 ? 1.570 -1.393 -0.167 1.00 98.69 83 THR A CA 1
ATOM 642 C C . THR A 1 83 ? 0.817 -0.520 -1.166 1.00 98.69 83 THR A C 1
ATOM 644 O O . THR A 1 83 ? -0.411 -0.509 -1.158 1.00 98.69 83 THR A O 1
ATOM 647 N N . ALA A 1 84 ? 1.519 0.157 -2.076 1.00 98.62 84 ALA A N 1
ATOM 648 C CA . ALA A 1 84 ? 0.891 0.913 -3.152 1.00 98.62 84 ALA A CA 1
ATOM 649 C C . ALA A 1 84 ? 0.070 0.006 -4.086 1.00 98.62 84 ALA A C 1
ATOM 651 O O . ALA A 1 84 ? -1.052 0.359 -4.438 1.00 98.62 84 ALA A O 1
ATOM 652 N N . ALA A 1 85 ? 0.566 -1.189 -4.428 1.00 98.50 85 ALA A N 1
ATOM 653 C CA . ALA A 1 85 ? -0.200 -2.165 -5.206 1.00 98.50 85 ALA A CA 1
ATOM 654 C C . ALA A 1 85 ? -1.487 -2.602 -4.481 1.00 98.50 85 ALA A C 1
ATOM 656 O O . ALA A 1 85 ? -2.556 -2.633 -5.092 1.00 98.50 85 ALA A O 1
ATOM 657 N N . ILE A 1 86 ? -1.406 -2.877 -3.172 1.00 98.50 86 ILE A N 1
ATOM 658 C CA . ILE A 1 86 ? -2.577 -3.209 -2.342 1.00 98.50 86 ILE A CA 1
ATOM 659 C C . ILE A 1 86 ? -3.577 -2.049 -2.345 1.00 98.50 86 ILE A C 1
ATOM 661 O O . ILE A 1 86 ? -4.756 -2.254 -2.621 1.00 98.50 86 ILE A O 1
ATOM 665 N N . ALA A 1 87 ? -3.106 -0.826 -2.092 1.00 98.50 87 ALA A N 1
ATOM 666 C CA . ALA A 1 87 ? -3.932 0.376 -2.068 1.00 98.50 87 ALA A CA 1
ATOM 667 C C . ALA A 1 87 ? -4.667 0.608 -3.400 1.00 98.50 87 ALA A C 1
ATOM 669 O O . ALA A 1 87 ? -5.861 0.902 -3.399 1.00 98.50 87 ALA A O 1
ATOM 670 N N . LEU A 1 88 ? -3.995 0.419 -4.541 1.00 98.31 88 LEU A N 1
ATOM 671 C CA . LEU A 1 88 ? -4.622 0.517 -5.866 1.00 98.31 88 LEU A CA 1
ATOM 672 C C . LEU A 1 88 ? -5.676 -0.574 -6.090 1.00 98.31 88 LEU A C 1
ATOM 674 O O . LEU A 1 88 ? -6.748 -0.281 -6.623 1.00 98.31 88 LEU A O 1
ATOM 678 N N . GLY A 1 89 ? -5.424 -1.798 -5.614 1.00 97.94 89 GLY A N 1
ATOM 679 C CA . GLY A 1 89 ? -6.420 -2.871 -5.587 1.00 97.94 89 GLY A CA 1
ATOM 680 C C . GLY A 1 89 ? -7.656 -2.497 -4.762 1.00 97.94 89 GLY A C 1
ATOM 681 O O . GLY A 1 89 ? -8.781 -2.646 -5.238 1.00 97.94 89 GLY A O 1
ATOM 682 N N . THR A 1 90 ? -7.461 -1.919 -3.573 1.00 98.00 90 THR A N 1
ATOM 683 C CA . THR A 1 90 ? -8.543 -1.404 -2.715 1.00 98.00 90 THR A CA 1
ATOM 684 C C . THR A 1 90 ? -9.333 -0.291 -3.403 1.00 98.00 90 THR A C 1
ATOM 686 O O . THR A 1 90 ? -10.565 -0.290 -3.378 1.00 98.00 90 THR A O 1
ATOM 689 N N . PHE A 1 91 ? -8.654 0.624 -4.100 1.00 97.25 91 PHE A N 1
ATOM 690 C CA . PHE A 1 91 ? -9.320 1.634 -4.919 1.00 97.25 91 PHE A CA 1
ATOM 691 C C . PHE A 1 91 ? -10.043 1.048 -6.141 1.00 97.25 91 PHE A C 1
ATOM 693 O O . PHE A 1 91 ? -10.867 1.748 -6.737 1.00 97.25 91 PHE A O 1
AT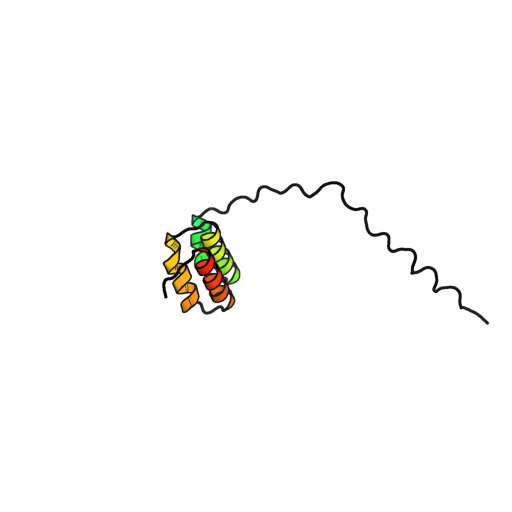OM 700 N N . LYS A 1 92 ? -9.783 -0.207 -6.525 1.00 96.06 92 LYS A N 1
ATOM 701 C CA . LYS A 1 92 ? -10.189 -0.772 -7.822 1.00 96.06 92 LYS A CA 1
ATOM 702 C C . LYS A 1 92 ? -9.687 0.096 -8.978 1.00 96.06 92 LYS A C 1
ATOM 704 O O . LYS A 1 92 ? -10.429 0.382 -9.917 1.00 96.06 92 LYS A O 1
ATOM 709 N N . ASP A 1 93 ? -8.459 0.595 -8.863 1.00 96.19 93 ASP A N 1
ATOM 710 C CA . ASP A 1 93 ? -7.845 1.365 -9.935 1.00 96.19 93 ASP A CA 1
ATOM 711 C C . ASP A 1 93 ? -7.473 0.429 -11.087 1.00 96.19 93 ASP A C 1
ATOM 713 O O . ASP A 1 93 ? -6.655 -0.473 -10.930 1.00 96.19 93 ASP A O 1
ATOM 717 N N . LEU A 1 94 ? -8.105 0.640 -12.240 1.00 90.88 94 LEU A N 1
ATOM 718 C CA . LEU A 1 94 ? -7.877 -0.139 -13.462 1.00 90.88 94 LEU A CA 1
ATOM 719 C C . LEU A 1 94 ? -6.915 0.563 -14.428 1.00 90.88 94 LEU A C 1
ATOM 721 O O . LEU A 1 94 ? -6.682 0.083 -15.535 1.00 90.88 94 LEU A O 1
ATOM 725 N N . SER A 1 95 ? -6.397 1.723 -14.031 1.00 81.12 95 SER A N 1
ATOM 726 C CA . SER A 1 95 ? -5.530 2.545 -14.868 1.00 81.12 95 SER A CA 1
ATOM 727 C C . SER A 1 95 ? -4.102 1.994 -14.830 1.00 81.12 95 SER A C 1
ATOM 729 O O . SER A 1 95 ? -3.518 1.866 -13.756 1.00 81.12 95 SER A O 1
ATOM 731 N N . SER A 1 96 ? -3.544 1.680 -16.001 1.00 56.03 96 SER A N 1
ATOM 732 C CA . SER A 1 96 ? -2.149 1.246 -16.203 1.00 56.03 96 SER A CA 1
ATOM 733 C C . SER A 1 96 ? -1.147 2.401 -16.097 1.00 56.03 96 SER A C 1
ATOM 735 O O . SER A 1 96 ? -1.386 3.424 -16.774 1.00 56.03 96 SER A O 1
#

Sequence (96 aa):
MRSFSFFLIILLGCGGPPRPDLLPVSEDKKEIPLEQILEESVSQNPQIKAQAILELANRNHRPSLNLVRNALKTDSNPAVRGTAAIALGTFKDLSS